Protein AF-A0A9Y3RZ95-F1 (afdb_monomer_lite)

pLDDT: mean 74.32, std 10.87, range [38.59, 90.19]

Structure (mmCIF, N/CA/C/O backbone):
data_AF-A0A9Y3RZ95-F1
#
_entry.id   AF-A0A9Y3RZ95-F1
#
loop_
_atom_site.group_PDB
_atom_site.id
_atom_site.type_symbol
_atom_site.label_atom_id
_atom_site.label_alt_id
_atom_site.label_comp_id
_atom_site.label_asym_id
_atom_site.label_entity_id
_atom_site.label_seq_id
_atom_site.pdbx_PDB_ins_code
_atom_site.Cartn_x
_atom_site.Cartn_y
_atom_site.Cartn_z
_atom_site.occupancy
_atom_site.B_iso_or_equiv
_atom_site.auth_seq_id
_atom_site.auth_comp_id
_atom_site.auth_asym_id
_atom_site.auth_atom_id
_atom_site.pdbx_PDB_model_num
ATOM 1 N N . MET A 1 1 ? 12.963 11.898 -18.006 1.00 41.53 1 MET A N 1
ATOM 2 C CA . MET A 1 1 ? 12.225 11.773 -16.726 1.00 41.53 1 MET A CA 1
ATOM 3 C C . MET A 1 1 ? 13.074 11.232 -15.578 1.00 41.53 1 MET A C 1
ATOM 5 O O . MET A 1 1 ? 13.019 11.839 -14.521 1.00 41.53 1 MET A O 1
ATOM 9 N N . LYS A 1 2 ? 13.908 10.191 -15.772 1.00 38.59 2 LYS A N 1
ATOM 10 C CA . LYS A 1 2 ? 14.854 9.690 -14.742 1.00 38.59 2 LYS A CA 1
ATOM 11 C C . LYS A 1 2 ? 15.694 10.799 -14.087 1.00 38.59 2 LYS A C 1
ATOM 13 O O . LYS A 1 2 ? 15.711 10.916 -12.871 1.00 38.59 2 LYS A O 1
ATOM 18 N N . GLN A 1 3 ? 16.241 11.695 -14.906 1.00 42.88 3 GLN A N 1
ATOM 19 C CA . GLN A 1 3 ? 17.096 12.787 -14.441 1.00 42.88 3 GLN A CA 1
ATOM 20 C C . GLN A 1 3 ? 16.371 13.830 -13.573 1.00 42.88 3 GLN A C 1
ATOM 22 O O . GLN A 1 3 ? 16.958 14.357 -12.642 1.00 42.88 3 GLN A O 1
ATOM 27 N N . ALA A 1 4 ? 15.075 14.073 -13.809 1.00 50.22 4 ALA A N 1
ATOM 28 C CA . ALA A 1 4 ? 14.291 15.022 -13.011 1.00 50.22 4 ALA A CA 1
ATOM 29 C C . ALA A 1 4 ? 13.934 14.464 -11.619 1.00 50.22 4 ALA A C 1
ATOM 31 O O . ALA A 1 4 ? 13.826 15.217 -10.653 1.00 50.22 4 ALA A O 1
ATOM 32 N N . MET A 1 5 ? 13.763 13.141 -11.510 1.00 47.34 5 MET A N 1
ATOM 33 C CA . MET A 1 5 ? 13.470 12.469 -10.241 1.00 47.34 5 MET A CA 1
ATOM 34 C C . MET A 1 5 ? 14.739 12.280 -9.396 1.00 47.34 5 MET A C 1
ATOM 36 O O . MET A 1 5 ? 14.702 12.487 -8.184 1.00 47.34 5 MET A O 1
ATOM 40 N N . GLU A 1 6 ? 15.869 11.955 -10.033 1.00 56.44 6 GLU A N 1
ATOM 41 C CA . GLU A 1 6 ? 17.191 11.916 -9.389 1.00 56.44 6 GLU A CA 1
ATOM 42 C C . GLU A 1 6 ? 17.618 13.306 -8.887 1.00 56.44 6 GLU A C 1
ATOM 44 O O . GLU A 1 6 ? 18.104 13.424 -7.758 1.00 56.44 6 GLU A O 1
ATOM 49 N N . ASP A 1 7 ? 17.338 14.364 -9.658 1.00 63.78 7 ASP A N 1
ATOM 50 C CA . ASP A 1 7 ? 17.554 15.754 -9.235 1.00 63.78 7 ASP A CA 1
ATOM 51 C C . ASP A 1 7 ? 16.715 16.114 -8.001 1.00 63.78 7 ASP A C 1
ATOM 53 O O . ASP A 1 7 ? 17.229 16.720 -7.061 1.00 63.78 7 ASP A O 1
ATOM 57 N N . GLY A 1 8 ? 15.448 15.691 -7.946 1.00 71.81 8 GLY A N 1
ATOM 58 C CA . GLY A 1 8 ? 14.577 15.945 -6.794 1.00 71.81 8 GLY A CA 1
ATOM 59 C C . GLY A 1 8 ? 15.111 15.335 -5.493 1.00 71.81 8 GLY A C 1
ATOM 60 O O . GLY A 1 8 ? 15.152 16.002 -4.458 1.00 71.81 8 GLY A O 1
ATOM 61 N N . VAL A 1 9 ? 15.585 14.086 -5.545 1.00 70.50 9 VAL A N 1
ATOM 62 C CA . VAL A 1 9 ? 16.168 13.405 -4.375 1.00 70.50 9 VAL A CA 1
ATOM 63 C C . VAL A 1 9 ? 17.492 14.055 -3.962 1.00 70.50 9 VAL A C 1
ATOM 65 O O . VAL A 1 9 ? 17.716 14.298 -2.775 1.00 70.50 9 VAL A O 1
ATOM 68 N N . SER A 1 10 ? 18.345 14.392 -4.931 1.00 72.94 10 SER A N 1
ATOM 69 C CA . SER A 1 10 ? 19.622 15.075 -4.696 1.00 72.94 10 SER A CA 1
ATOM 70 C C . SER A 1 10 ? 19.441 16.433 -4.002 1.00 72.94 10 SER A C 1
ATOM 72 O O . SER A 1 10 ? 20.167 16.761 -3.056 1.00 72.94 10 SER A O 1
ATOM 74 N N . VAL A 1 11 ? 18.422 17.199 -4.403 1.00 80.19 11 VAL A N 1
ATOM 75 C CA . VAL A 1 11 ? 18.081 18.494 -3.794 1.00 80.19 11 VAL A CA 1
ATOM 76 C C . VAL A 1 11 ? 17.625 18.331 -2.343 1.00 80.19 11 VAL A C 1
ATOM 78 O O . VAL A 1 11 ? 18.101 19.062 -1.471 1.00 80.19 11 VAL A O 1
ATOM 81 N N . VAL A 1 12 ? 16.757 17.356 -2.055 1.00 77.25 12 VAL A N 1
ATOM 82 C CA . VAL A 1 12 ? 16.279 17.099 -0.685 1.00 77.25 12 VAL A CA 1
ATOM 83 C C . VAL A 1 12 ? 17.430 16.669 0.223 1.00 77.25 12 VAL A C 1
ATOM 85 O O . VAL A 1 12 ? 17.582 17.216 1.315 1.00 77.25 12 VAL A O 1
ATOM 88 N N . LEU A 1 13 ? 18.287 15.754 -0.239 1.00 76.31 13 LEU A N 1
ATOM 89 C CA . LEU A 1 13 ? 19.462 15.319 0.522 1.00 76.31 13 LEU A CA 1
ATOM 90 C C . LEU A 1 13 ? 20.439 16.476 0.769 1.00 76.31 13 LEU A C 1
ATOM 92 O O . LEU A 1 13 ? 20.951 16.625 1.877 1.00 76.31 13 LEU A O 1
ATOM 96 N N . SER A 1 14 ? 20.645 17.341 -0.224 1.00 81.19 14 SER A N 1
ATOM 97 C CA . SER A 1 14 ? 21.500 18.525 -0.086 1.00 81.19 14 SER A CA 1
ATOM 98 C C . SER A 1 14 ? 20.945 19.541 0.916 1.00 81.19 14 SER A C 1
ATOM 100 O O . SER A 1 14 ? 21.718 20.181 1.628 1.00 81.19 14 SER A O 1
ATOM 102 N N . SER A 1 15 ? 19.619 19.700 0.990 1.00 80.06 15 SER A N 1
ATOM 103 C CA . SER A 1 15 ? 18.970 20.547 2.000 1.00 80.06 15 SER A CA 1
ATOM 104 C C . SER A 1 15 ? 19.158 19.971 3.400 1.00 80.06 15 SER A C 1
ATOM 106 O O . SER A 1 15 ? 19.600 20.673 4.302 1.00 80.06 15 SER A O 1
ATOM 108 N N . VAL A 1 16 ? 18.914 18.669 3.555 1.00 79.81 16 VAL A N 1
ATOM 109 C CA . VAL A 1 16 ? 19.061 17.961 4.830 1.00 79.81 16 VAL A CA 1
ATOM 110 C C . VAL A 1 16 ? 20.490 18.063 5.374 1.00 79.81 16 VAL A C 1
ATOM 112 O O . VAL A 1 16 ? 20.683 18.333 6.556 1.00 79.81 16 VAL A O 1
ATOM 115 N N . VAL A 1 17 ? 21.504 17.904 4.520 1.00 81.62 17 VAL A N 1
ATOM 116 C CA . VAL A 1 17 ? 22.914 18.035 4.928 1.00 81.62 17 VAL A CA 1
ATOM 117 C C . VAL A 1 17 ? 23.230 19.447 5.436 1.00 81.62 17 VAL A C 1
ATOM 119 O O . VAL A 1 17 ? 23.952 19.590 6.422 1.00 81.62 17 VAL A O 1
ATOM 122 N N . LYS A 1 18 ? 22.667 20.490 4.815 1.00 82.88 18 LYS A N 1
ATOM 123 C CA . LYS A 1 18 ? 22.837 21.878 5.277 1.00 82.88 18 LYS A CA 1
ATOM 124 C C . LYS A 1 18 ? 22.170 22.120 6.630 1.00 82.88 18 LYS A C 1
ATOM 126 O O . LYS A 1 18 ? 22.748 22.801 7.474 1.00 82.88 18 LYS A O 1
ATOM 131 N N . ASP A 1 19 ? 20.994 21.539 6.852 1.00 76.38 19 ASP A N 1
ATOM 132 C CA . ASP A 1 19 ? 20.269 21.659 8.121 1.00 76.38 19 ASP A CA 1
ATOM 133 C C . ASP A 1 19 ? 21.019 20.958 9.267 1.00 76.38 19 ASP A C 1
ATOM 135 O O . ASP A 1 19 ? 21.073 21.475 10.385 1.00 76.38 19 ASP A O 1
ATOM 139 N N . VAL A 1 20 ? 21.668 19.822 8.981 1.00 75.25 20 VAL A N 1
ATOM 140 C CA . VAL A 1 20 ? 22.576 19.143 9.922 1.00 75.25 20 VAL A CA 1
ATOM 141 C C . VAL A 1 20 ? 23.763 20.027 10.274 1.00 75.25 20 VAL A C 1
ATOM 143 O O . VAL A 1 20 ? 24.043 20.225 11.454 1.00 75.25 20 VAL A O 1
ATOM 146 N N . ASP A 1 21 ? 24.451 20.575 9.275 1.00 78.56 21 ASP A N 1
ATOM 147 C CA . ASP A 1 21 ? 25.636 21.413 9.483 1.00 78.56 21 ASP A CA 1
ATOM 148 C C . ASP A 1 21 ? 25.307 22.678 10.302 1.00 78.56 21 ASP A C 1
ATOM 150 O O . ASP A 1 21 ? 26.028 23.066 11.230 1.00 78.56 21 ASP A O 1
ATOM 154 N N . GLN A 1 22 ? 24.137 23.275 10.053 1.00 78.12 22 GLN A N 1
ATOM 155 C CA . GLN A 1 22 ? 23.638 24.404 10.834 1.00 78.12 22 GLN A CA 1
ATOM 156 C C . GLN A 1 22 ? 23.289 24.023 12.284 1.00 78.12 22 GLN A C 1
ATOM 158 O O . GLN A 1 22 ? 23.544 24.807 13.200 1.00 78.12 22 GLN A O 1
ATOM 163 N N . ALA A 1 23 ? 22.714 22.841 12.517 1.00 70.75 23 ALA A N 1
ATOM 164 C CA . ALA A 1 23 ? 22.403 22.364 13.866 1.00 70.75 23 ALA A CA 1
ATOM 165 C C . ALA A 1 23 ? 23.676 22.036 14.667 1.00 70.75 23 ALA A C 1
ATOM 167 O O . ALA A 1 23 ? 23.774 22.374 15.848 1.00 70.75 23 ALA A O 1
ATOM 168 N N . VAL A 1 24 ? 24.676 21.440 14.010 1.00 73.44 24 VAL A N 1
ATOM 169 C CA . VAL A 1 24 ? 25.975 21.086 14.605 1.00 73.44 24 VAL A CA 1
ATOM 170 C C . VAL A 1 24 ? 26.783 22.333 14.960 1.00 73.44 24 VAL A C 1
ATOM 172 O O . VAL A 1 24 ? 27.316 22.424 16.063 1.00 73.44 24 VAL A O 1
ATOM 175 N N . SER A 1 25 ? 26.834 23.326 14.072 1.00 73.38 25 SER A N 1
ATOM 176 C CA . SER A 1 25 ? 27.595 24.564 14.304 1.00 73.38 25 SER A CA 1
ATOM 177 C C . SER A 1 25 ? 27.029 25.451 15.420 1.00 73.38 25 SER A C 1
ATOM 179 O O . SER A 1 25 ? 27.766 26.255 15.992 1.00 73.38 25 SER A O 1
ATOM 181 N N . ARG A 1 26 ? 25.740 25.314 15.760 1.00 71.06 26 ARG A N 1
ATOM 182 C CA . ARG A 1 26 ? 25.071 26.127 16.790 1.00 71.06 26 ARG A CA 1
ATOM 183 C C . ARG A 1 26 ? 25.212 25.593 18.218 1.00 71.06 26 ARG A C 1
ATOM 185 O O . ARG A 1 26 ? 25.000 26.369 19.148 1.00 71.06 26 ARG A O 1
ATOM 192 N N . ASN A 1 27 ? 25.575 24.323 18.420 1.00 67.19 27 ASN A N 1
ATOM 193 C CA . ASN A 1 27 ? 25.543 23.691 19.743 1.00 67.19 27 ASN A CA 1
ATOM 194 C C . ASN A 1 27 ? 26.924 23.280 20.263 1.00 67.19 27 ASN A C 1
ATOM 196 O O . ASN A 1 27 ? 27.594 22.412 19.716 1.00 67.19 27 ASN A O 1
ATOM 200 N N . ILE A 1 28 ? 27.303 23.855 21.407 1.00 66.75 28 ILE A N 1
ATOM 201 C CA . ILE A 1 28 ? 28.573 23.595 22.109 1.00 66.75 28 ILE A CA 1
ATOM 202 C C . ILE A 1 28 ? 28.447 22.385 23.061 1.00 66.75 28 ILE A C 1
ATOM 204 O O . ILE A 1 28 ? 29.444 21.845 23.535 1.00 66.75 28 ILE A O 1
ATOM 208 N N . ASN A 1 29 ? 27.216 21.941 23.350 1.00 73.44 29 ASN A N 1
ATOM 209 C CA . ASN A 1 29 ? 26.926 20.868 24.298 1.00 73.44 29 ASN A CA 1
ATOM 210 C C . ASN A 1 29 ? 26.418 19.615 23.559 1.00 73.44 29 ASN A C 1
ATOM 212 O O . ASN A 1 29 ? 25.302 19.595 23.037 1.00 73.44 29 ASN A O 1
ATOM 216 N N . GLY A 1 30 ? 27.240 18.561 23.499 1.00 71.44 30 GLY A N 1
ATOM 217 C CA . GLY A 1 30 ? 26.998 17.392 22.638 1.00 71.44 30 GLY A CA 1
ATOM 218 C C . GLY A 1 30 ? 25.701 16.622 22.932 1.00 71.44 30 GLY A C 1
ATOM 219 O O . GLY A 1 30 ? 25.086 16.085 22.014 1.00 71.44 30 GLY A O 1
ATOM 220 N N . ALA A 1 31 ? 25.236 16.609 24.185 1.00 73.56 31 ALA A N 1
ATOM 221 C CA . ALA A 1 31 ? 23.975 15.955 24.551 1.00 73.56 31 ALA A CA 1
ATOM 222 C C . ALA A 1 31 ? 22.744 16.704 24.010 1.00 73.56 31 ALA A C 1
ATOM 224 O O . ALA A 1 31 ? 21.773 16.082 23.580 1.00 73.56 31 ALA A O 1
ATOM 225 N N . GLN A 1 32 ? 22.804 18.036 23.987 1.00 73.88 32 GLN A N 1
ATOM 226 C CA . GLN A 1 32 ? 21.728 18.872 23.463 1.00 73.88 32 GLN A CA 1
ATOM 227 C C . GLN A 1 32 ? 21.649 18.783 21.938 1.00 73.88 32 GLN A C 1
ATOM 229 O O . GLN A 1 32 ? 20.561 18.640 21.388 1.00 73.88 32 GLN A O 1
ATOM 234 N N . LEU A 1 33 ? 22.807 18.7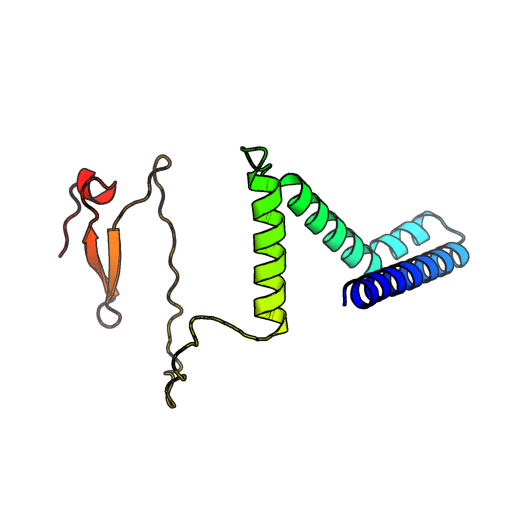31 21.272 1.00 79.19 33 LEU A N 1
ATOM 235 C CA . LEU A 1 33 ? 22.894 18.475 19.837 1.00 79.19 33 LEU A CA 1
ATOM 236 C C . LEU A 1 33 ? 22.243 17.138 19.446 1.00 79.19 33 LEU A C 1
ATOM 238 O O . LEU A 1 33 ? 21.468 17.084 18.495 1.00 79.19 33 LEU A O 1
ATOM 242 N N . LEU A 1 34 ? 22.526 16.062 20.189 1.00 76.94 34 LEU A N 1
ATOM 243 C CA . LEU A 1 34 ? 21.918 14.751 19.937 1.00 76.94 34 LEU A CA 1
ATOM 244 C C . LEU A 1 34 ? 20.401 14.778 20.127 1.00 76.94 34 LEU A C 1
ATOM 246 O O . LEU A 1 34 ? 19.674 14.237 19.297 1.00 76.94 34 LEU A O 1
ATOM 250 N N . HIS A 1 35 ? 19.923 15.418 21.194 1.00 80.19 35 HIS A N 1
ATOM 251 C CA . HIS A 1 35 ? 18.492 15.547 21.448 1.00 80.19 35 HIS A CA 1
ATOM 252 C C . HIS A 1 35 ? 17.786 16.339 20.338 1.00 80.19 35 HIS A C 1
ATOM 254 O O . HIS A 1 35 ? 16.735 15.916 19.857 1.00 80.19 35 HIS A O 1
ATOM 260 N N . GLU A 1 36 ? 18.364 17.456 19.897 1.00 80.50 36 GLU A N 1
ATOM 261 C CA . GLU A 1 36 ? 17.810 18.279 18.818 1.00 80.50 36 GLU A CA 1
ATOM 262 C C . GLU A 1 36 ? 17.811 17.550 17.471 1.00 80.50 36 GLU A C 1
ATOM 264 O O . GLU A 1 36 ? 16.801 17.575 16.771 1.00 80.50 36 GLU A O 1
ATOM 269 N N . LEU A 1 37 ? 18.889 16.834 17.134 1.00 80.44 37 LEU A N 1
ATOM 270 C CA . LEU A 1 37 ? 18.965 16.037 15.906 1.00 80.44 37 LEU A CA 1
ATOM 271 C C . LEU A 1 37 ? 17.953 14.890 15.904 1.00 80.44 37 LEU A C 1
ATOM 273 O O . LEU A 1 37 ? 17.216 14.731 14.935 1.00 80.44 37 LEU A O 1
ATOM 277 N N . LEU A 1 38 ? 17.879 14.110 16.987 1.00 80.62 38 LEU A N 1
ATOM 278 C CA . LEU A 1 38 ? 16.944 12.984 17.092 1.00 80.62 38 LEU A CA 1
ATOM 279 C C . LEU A 1 38 ? 15.479 13.437 17.148 1.00 80.62 38 LEU A C 1
ATOM 281 O O . LEU A 1 38 ? 14.598 12.691 16.728 1.00 80.62 38 LEU A O 1
ATOM 285 N N . SER A 1 39 ? 15.221 14.659 17.616 1.00 82.56 39 SER A N 1
ATOM 286 C CA . SER A 1 39 ? 13.883 15.264 17.613 1.00 82.56 39 SER A CA 1
ATOM 287 C C . SER A 1 39 ? 13.540 15.959 16.292 1.00 82.56 39 SER A C 1
ATOM 289 O O . SER A 1 39 ? 12.388 16.346 16.086 1.00 82.56 39 SER A O 1
ATOM 291 N N . ALA A 1 40 ? 14.508 16.140 15.387 1.00 84.62 40 ALA A N 1
ATOM 292 C CA . ALA A 1 40 ? 14.288 16.854 14.141 1.00 84.62 40 ALA A CA 1
ATOM 293 C C . ALA A 1 40 ? 13.356 16.055 13.203 1.00 84.62 40 ALA A C 1
ATOM 295 O O . ALA A 1 40 ? 13.652 14.900 12.865 1.00 84.62 40 ALA A O 1
ATOM 296 N N . PRO A 1 41 ? 12.254 16.657 12.708 1.00 82.12 41 PRO A N 1
ATOM 297 C CA . PRO A 1 41 ? 11.295 15.967 11.843 1.00 82.12 41 PRO A CA 1
ATOM 298 C C . PRO A 1 41 ? 11.917 15.416 10.555 1.00 82.12 41 PRO A C 1
ATOM 300 O O . PRO A 1 41 ? 11.531 14.341 10.092 1.00 82.12 41 PRO A O 1
ATOM 303 N N . TRP A 1 42 ? 12.904 16.123 9.995 1.00 81.25 42 TRP A N 1
ATOM 304 C CA . TRP A 1 42 ? 13.587 15.712 8.771 1.00 81.25 42 TRP A CA 1
ATOM 305 C C . TRP A 1 42 ? 14.420 14.435 8.979 1.00 81.25 42 TRP A C 1
ATOM 307 O O . TRP A 1 42 ? 14.406 13.562 8.112 1.00 81.25 42 TRP A O 1
ATOM 317 N N . LEU A 1 43 ? 15.089 14.271 10.132 1.00 81.56 43 LEU A N 1
ATOM 318 C CA . LEU A 1 43 ? 15.926 13.095 10.405 1.00 81.56 43 LEU A CA 1
ATOM 319 C C . LEU A 1 43 ? 15.048 11.871 10.629 1.00 81.56 43 LEU A C 1
ATOM 321 O O . LEU A 1 43 ? 15.308 10.804 10.079 1.00 81.56 43 LEU A O 1
ATOM 325 N N . CYS A 1 44 ? 13.958 12.048 11.376 1.00 80.88 44 CYS A N 1
ATOM 326 C CA . CYS A 1 44 ? 12.940 11.019 11.545 1.00 80.88 44 CYS A CA 1
ATOM 327 C C . CYS A 1 44 ? 12.357 10.567 10.196 1.00 80.88 44 CYS A C 1
ATOM 329 O O . CYS A 1 44 ? 12.187 9.370 9.967 1.00 80.88 44 CYS A O 1
ATOM 331 N N . ALA A 1 45 ? 12.049 11.505 9.295 1.00 80.38 45 ALA A N 1
ATOM 332 C CA . ALA A 1 45 ? 11.555 11.185 7.957 1.00 80.38 45 ALA A CA 1
ATOM 333 C C . ALA A 1 45 ? 12.607 10.431 7.127 1.00 80.38 45 ALA A C 1
ATOM 335 O O . ALA A 1 45 ? 12.283 9.425 6.497 1.00 80.38 45 ALA A O 1
ATOM 336 N N . LEU A 1 46 ? 13.871 10.857 7.183 1.00 81.88 46 LEU A N 1
ATOM 337 C CA . LEU A 1 46 ? 14.971 10.202 6.478 1.00 81.88 46 LEU A CA 1
ATOM 338 C C . LEU A 1 46 ? 15.210 8.772 6.981 1.00 81.88 46 LEU A C 1
ATOM 340 O O . LEU A 1 46 ? 15.351 7.857 6.173 1.00 81.88 46 LEU A O 1
ATOM 344 N N . LEU A 1 47 ? 15.196 8.559 8.299 1.00 83.56 47 LEU A N 1
ATOM 345 C CA . LEU A 1 47 ? 15.322 7.229 8.900 1.00 83.56 47 LEU A CA 1
ATOM 346 C C . LEU A 1 47 ? 14.160 6.314 8.495 1.00 83.56 47 LEU A C 1
ATOM 348 O O . LEU A 1 47 ? 14.387 5.154 8.164 1.00 83.56 47 LEU A O 1
ATOM 352 N N . LYS A 1 48 ? 12.929 6.838 8.431 1.00 82.31 48 LYS A N 1
ATOM 353 C CA . LYS A 1 48 ? 11.768 6.085 7.925 1.00 82.31 48 LYS A CA 1
ATOM 354 C C . LYS A 1 48 ? 11.934 5.690 6.458 1.00 82.31 48 LYS A C 1
ATOM 356 O O . LYS A 1 48 ? 11.655 4.547 6.106 1.00 82.31 48 LYS A O 1
ATOM 361 N N . ILE A 1 49 ? 12.407 6.604 5.608 1.00 78.50 49 ILE A N 1
ATOM 362 C CA . ILE A 1 49 ? 12.695 6.308 4.196 1.00 78.50 49 ILE A CA 1
ATOM 363 C C . ILE A 1 49 ? 13.776 5.229 4.101 1.00 78.50 49 ILE A C 1
ATOM 365 O O . ILE A 1 49 ? 13.591 4.245 3.389 1.00 78.50 49 ILE A O 1
ATOM 369 N N . TYR A 1 50 ? 14.864 5.369 4.860 1.00 79.56 50 TYR A N 1
ATOM 370 C CA . TYR A 1 50 ? 15.941 4.384 4.913 1.00 79.56 50 TYR A CA 1
ATOM 371 C C . TYR A 1 50 ? 15.435 2.998 5.333 1.00 79.56 50 TYR A C 1
ATOM 373 O O . TYR A 1 50 ? 15.728 2.012 4.661 1.00 79.56 50 TYR A O 1
ATOM 381 N N . GLU A 1 51 ? 14.622 2.903 6.388 1.00 82.69 51 GLU A N 1
ATOM 382 C CA . GLU A 1 51 ? 14.026 1.632 6.812 1.00 82.69 51 GLU A CA 1
ATOM 383 C C . GLU A 1 51 ? 13.112 1.021 5.747 1.00 82.69 51 GLU A C 1
ATOM 385 O O . GLU A 1 51 ? 13.140 -0.194 5.539 1.00 82.69 51 GLU A O 1
ATOM 390 N N . CYS A 1 52 ? 12.302 1.835 5.067 1.00 71.44 52 CYS A N 1
ATOM 391 C CA . CYS A 1 52 ? 11.452 1.377 3.969 1.00 71.44 52 CYS A CA 1
ATOM 392 C C . CYS A 1 52 ? 12.286 0.827 2.805 1.00 71.44 52 CYS A C 1
ATOM 394 O O . CYS A 1 52 ? 11.988 -0.257 2.302 1.00 71.44 52 CYS A O 1
ATOM 396 N N . LEU A 1 53 ? 13.363 1.520 2.425 1.00 77.25 53 LEU A N 1
ATOM 397 C CA . LEU A 1 53 ? 14.293 1.064 1.389 1.00 77.25 53 LEU A CA 1
ATOM 398 C C . LEU A 1 53 ? 15.012 -0.226 1.803 1.00 77.25 53 LEU A C 1
ATOM 400 O O . LEU A 1 53 ? 15.144 -1.145 0.997 1.00 77.25 53 LEU A O 1
ATOM 404 N N . LEU A 1 54 ? 15.412 -0.340 3.070 1.00 77.88 54 LEU A N 1
ATOM 405 C CA . LEU A 1 54 ? 16.062 -1.535 3.603 1.00 77.88 54 LEU A CA 1
ATOM 406 C C . LEU A 1 54 ? 15.111 -2.741 3.623 1.00 77.88 54 LEU A C 1
ATOM 408 O O . LEU A 1 54 ? 15.512 -3.857 3.295 1.00 77.88 54 LEU A O 1
ATOM 412 N N . LYS A 1 55 ? 13.839 -2.529 3.986 1.00 75.50 55 LYS A N 1
ATOM 413 C CA . LYS A 1 55 ? 12.790 -3.559 3.903 1.00 75.50 55 LYS A CA 1
ATOM 414 C C . LYS A 1 55 ? 12.575 -3.991 2.460 1.00 75.50 55 LYS A C 1
ATOM 416 O O . LYS A 1 55 ? 12.550 -5.188 2.204 1.00 75.50 55 LYS A O 1
ATOM 421 N N . PHE A 1 56 ? 12.484 -3.041 1.531 1.00 69.38 56 PHE A N 1
ATOM 422 C CA . PHE A 1 56 ? 12.347 -3.338 0.108 1.00 69.38 56 PHE A CA 1
ATOM 423 C C . PHE A 1 56 ? 13.528 -4.167 -0.409 1.00 69.38 56 PHE A C 1
ATOM 425 O O . PHE A 1 56 ? 13.310 -5.229 -0.978 1.00 69.38 56 PHE A O 1
ATOM 432 N N . GLN A 1 57 ? 14.767 -3.768 -0.107 1.00 72.62 57 GLN A N 1
ATOM 433 C CA . GLN A 1 57 ? 15.976 -4.505 -0.493 1.00 72.62 57 GLN A CA 1
ATOM 434 C C . GLN A 1 57 ? 16.020 -5.932 0.080 1.00 72.62 57 GLN A C 1
ATOM 436 O O . GLN A 1 57 ? 16.516 -6.854 -0.565 1.00 72.62 57 GLN A O 1
ATOM 441 N N . ARG A 1 58 ? 15.515 -6.131 1.303 1.00 73.81 58 ARG A N 1
ATOM 442 C CA . ARG A 1 58 ? 15.452 -7.455 1.944 1.00 73.81 58 ARG A CA 1
ATOM 443 C C . ARG A 1 58 ? 14.319 -8.330 1.411 1.00 73.81 58 ARG A C 1
ATOM 445 O O . ARG A 1 58 ? 14.411 -9.548 1.518 1.00 73.81 58 ARG A O 1
ATOM 452 N N . LEU A 1 59 ? 13.255 -7.718 0.897 1.00 63.12 59 LEU A N 1
ATOM 453 C CA . LEU A 1 59 ? 12.046 -8.399 0.436 1.00 63.12 59 LEU A CA 1
ATOM 454 C C . LEU A 1 59 ? 11.987 -8.567 -1.079 1.00 63.12 59 LEU A C 1
ATOM 456 O O . LEU A 1 59 ? 11.135 -9.319 -1.540 1.00 63.12 59 LEU A O 1
ATOM 460 N N . THR A 1 60 ? 12.855 -7.907 -1.851 1.00 54.00 60 THR A N 1
ATOM 461 C CA . THR A 1 60 ? 12.951 -8.118 -3.297 1.00 54.00 60 THR A CA 1
ATOM 462 C C . THR A 1 60 ? 13.303 -9.579 -3.570 1.00 54.00 60 THR A C 1
ATOM 464 O O . THR A 1 60 ? 14.430 -9.991 -3.277 1.00 54.00 60 THR A O 1
ATOM 467 N N . PRO A 1 61 ? 12.365 -10.385 -4.104 1.00 57.66 61 PRO A N 1
ATOM 468 C CA . PRO A 1 61 ? 12.655 -11.770 -4.420 1.00 57.66 61 PRO A CA 1
ATOM 469 C C . PRO A 1 61 ? 13.687 -11.788 -5.544 1.00 57.66 61 PRO A C 1
ATOM 471 O O . PRO A 1 61 ? 13.520 -11.111 -6.562 1.00 57.66 61 PRO A O 1
ATOM 474 N N . SER A 1 62 ? 14.766 -12.550 -5.371 1.00 57.62 62 SER A N 1
ATOM 475 C CA . SER A 1 62 ? 15.675 -12.785 -6.483 1.00 57.62 62 SER A CA 1
ATOM 476 C C . SER A 1 62 ? 14.940 -13.633 -7.527 1.00 57.62 62 SER A C 1
ATOM 478 O O . SER A 1 62 ? 14.369 -14.675 -7.186 1.00 57.62 62 SER A O 1
ATOM 480 N N . PRO A 1 63 ? 14.898 -13.202 -8.798 1.00 56.84 63 PRO A N 1
ATOM 481 C CA . PRO A 1 63 ? 14.310 -14.011 -9.851 1.00 56.84 63 PRO A CA 1
ATOM 482 C C . PRO A 1 63 ? 15.043 -15.356 -9.907 1.00 56.84 63 PRO A C 1
ATOM 484 O O . PRO A 1 63 ? 16.250 -15.416 -10.124 1.00 56.84 63 PRO A O 1
ATOM 487 N N . VAL A 1 64 ? 14.294 -16.441 -9.689 1.00 58.41 64 VAL A N 1
ATOM 488 C CA . VAL A 1 64 ? 14.811 -17.820 -9.575 1.00 58.41 64 VAL A CA 1
ATOM 489 C C . VAL A 1 64 ? 15.468 -18.298 -10.880 1.00 58.41 64 VAL A C 1
ATOM 491 O O . VAL A 1 64 ? 16.252 -19.243 -10.883 1.00 58.41 64 VAL A O 1
ATOM 494 N N . LEU A 1 65 ? 15.177 -17.623 -11.997 1.00 58.50 65 LEU A N 1
ATOM 495 C CA . LEU A 1 65 ? 15.703 -17.924 -13.322 1.00 58.50 65 LEU A CA 1
ATOM 496 C C . LEU A 1 65 ? 16.523 -16.736 -13.861 1.00 58.50 65 LEU A C 1
ATOM 498 O O . LEU A 1 65 ? 16.050 -15.600 -13.795 1.00 58.50 65 LEU A O 1
ATOM 502 N N . PRO A 1 66 ? 17.696 -16.969 -14.479 1.00 58.19 66 PRO A N 1
ATOM 503 C CA . PRO A 1 66 ? 18.571 -15.901 -14.977 1.00 58.19 66 PRO A CA 1
ATOM 504 C C . PRO A 1 66 ? 17.924 -15.004 -16.050 1.00 58.19 66 PRO A C 1
ATOM 506 O O . PRO A 1 66 ? 18.297 -13.843 -16.177 1.00 58.19 66 PRO A O 1
ATOM 509 N N . TYR A 1 67 ? 16.913 -15.494 -16.777 1.00 58.31 67 TYR A N 1
ATOM 510 C CA . TYR A 1 67 ? 16.158 -14.698 -17.756 1.00 58.31 67 TYR A CA 1
ATOM 511 C C . TYR A 1 67 ? 14.994 -13.900 -17.132 1.00 58.31 67 TYR A C 1
ATOM 513 O O . TYR A 1 67 ? 14.523 -12.921 -17.705 1.00 58.31 67 TYR A O 1
ATOM 521 N N . ALA A 1 68 ? 14.549 -14.270 -15.925 1.00 55.06 68 ALA A N 1
ATOM 522 C CA . ALA A 1 68 ? 13.451 -13.591 -15.237 1.00 55.06 68 ALA A CA 1
ATOM 523 C C . ALA A 1 68 ? 13.862 -12.223 -14.660 1.00 55.06 68 ALA A C 1
ATOM 525 O O . ALA A 1 68 ? 13.009 -11.359 -14.477 1.00 55.06 68 ALA A O 1
ATOM 526 N N . ALA A 1 69 ? 15.163 -11.979 -14.453 1.00 57.91 69 ALA A N 1
ATOM 527 C CA . ALA A 1 69 ? 15.674 -10.646 -14.128 1.00 57.91 69 ALA A CA 1
ATOM 528 C C . ALA A 1 69 ? 15.422 -9.642 -15.266 1.00 57.91 69 ALA A C 1
ATOM 530 O O . ALA A 1 69 ? 14.977 -8.524 -15.005 1.00 57.91 69 ALA A O 1
ATOM 531 N N . GLY A 1 70 ? 15.624 -10.060 -16.523 1.00 60.78 70 GLY A N 1
ATOM 532 C CA . GLY A 1 70 ? 15.318 -9.242 -17.702 1.00 60.78 70 GLY A CA 1
ATOM 533 C C . GLY A 1 70 ? 13.827 -8.919 -17.808 1.00 60.78 70 GLY A C 1
ATOM 534 O O . GLY A 1 70 ? 13.462 -7.755 -17.955 1.00 60.78 70 GLY A O 1
ATOM 535 N N . LEU A 1 71 ? 12.977 -9.931 -17.602 1.00 60.62 71 LEU A N 1
ATOM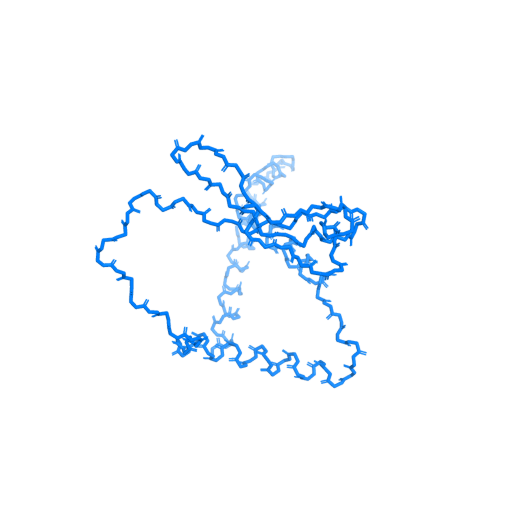 536 C CA . LEU A 1 71 ? 11.517 -9.782 -17.606 1.00 60.62 71 LEU A CA 1
ATOM 537 C C . LEU A 1 71 ? 11.009 -8.872 -16.475 1.00 60.62 71 LEU A C 1
ATOM 539 O O . LEU A 1 71 ? 10.051 -8.135 -16.672 1.00 60.62 71 LEU A O 1
ATOM 543 N N . SER A 1 72 ? 11.651 -8.876 -15.300 1.00 65.31 72 SER A N 1
ATOM 544 C CA . SER A 1 72 ? 11.265 -7.990 -14.188 1.00 65.31 72 SER A CA 1
ATOM 545 C C . SER A 1 72 ? 11.532 -6.511 -14.482 1.00 65.31 72 SER A C 1
ATOM 547 O O . SER A 1 72 ? 10.743 -5.651 -14.099 1.00 65.31 72 SER A O 1
ATOM 549 N N . HIS A 1 73 ? 12.617 -6.215 -15.202 1.00 66.75 73 HIS A N 1
ATOM 550 C CA . HIS A 1 73 ? 12.945 -4.858 -15.625 1.00 66.75 73 HIS A CA 1
ATOM 551 C C . HIS A 1 73 ? 12.004 -4.381 -16.737 1.00 66.75 73 HIS A C 1
ATOM 553 O O . HIS A 1 73 ? 11.534 -3.249 -16.701 1.00 66.75 73 HIS A O 1
ATOM 559 N N . GLU A 1 74 ? 11.677 -5.257 -17.686 1.00 70.44 74 GLU A N 1
ATOM 560 C CA . GLU A 1 74 ? 10.699 -4.976 -18.740 1.00 70.44 74 GLU A CA 1
ATOM 561 C C . GLU A 1 74 ? 9.290 -4.758 -18.174 1.00 70.44 74 GLU A C 1
ATOM 563 O O . GLU A 1 74 ? 8.648 -3.765 -18.505 1.00 70.44 74 GLU A O 1
ATOM 568 N N . ALA A 1 75 ? 8.842 -5.606 -17.244 1.00 73.31 75 ALA A N 1
ATOM 569 C CA . ALA A 1 75 ? 7.554 -5.446 -16.571 1.00 73.31 75 ALA A CA 1
ATOM 570 C C . ALA A 1 75 ? 7.482 -4.147 -15.752 1.00 73.31 75 ALA A C 1
ATOM 572 O O . ALA A 1 75 ? 6.450 -3.475 -15.747 1.00 73.31 75 ALA A O 1
ATOM 573 N N . LEU A 1 76 ? 8.579 -3.762 -15.088 1.00 76.44 76 LEU A N 1
ATOM 574 C CA . LEU A 1 76 ? 8.670 -2.496 -14.360 1.00 76.44 76 LEU A CA 1
ATOM 575 C C . LEU A 1 76 ? 8.576 -1.291 -15.304 1.00 76.44 76 LEU A C 1
ATOM 577 O O . LEU A 1 76 ? 7.843 -0.351 -15.007 1.00 76.44 76 LEU A O 1
ATOM 581 N N . LEU A 1 77 ? 9.302 -1.314 -16.426 1.00 73.50 77 LEU A N 1
ATOM 582 C CA . LEU A 1 77 ? 9.257 -0.245 -17.427 1.00 73.50 77 LEU A CA 1
ATOM 583 C C . LEU A 1 77 ? 7.884 -0.162 -18.103 1.00 73.50 77 LEU A C 1
ATOM 585 O O . LEU A 1 77 ? 7.343 0.928 -18.225 1.00 73.50 77 LEU A O 1
ATOM 589 N N . SER A 1 78 ? 7.277 -1.301 -18.439 1.00 75.12 78 SER A N 1
ATOM 590 C CA . SER A 1 78 ? 5.913 -1.356 -18.972 1.00 75.12 78 SER A CA 1
ATOM 591 C C . SER A 1 78 ? 4.896 -0.784 -17.980 1.00 75.12 78 SER A C 1
ATOM 593 O O . SER A 1 78 ? 4.084 0.051 -18.361 1.00 75.12 78 SER A O 1
ATOM 595 N N . SER A 1 79 ? 4.990 -1.149 -16.696 1.00 74.44 79 SER A N 1
ATOM 596 C CA . SER A 1 79 ? 4.105 -0.608 -15.653 1.00 74.44 79 SER A CA 1
ATOM 597 C C . SER A 1 79 ? 4.314 0.898 -15.456 1.00 74.44 79 SER A C 1
ATOM 599 O O . SER A 1 79 ? 3.356 1.645 -15.276 1.00 74.44 79 SER A O 1
ATOM 601 N N . HIS A 1 80 ? 5.569 1.355 -15.497 1.00 76.50 80 HIS A N 1
ATOM 602 C CA . HIS A 1 80 ? 5.914 2.774 -15.443 1.00 76.50 80 HIS A CA 1
ATOM 603 C C . HIS A 1 80 ? 5.284 3.545 -16.609 1.00 76.50 80 HIS A C 1
ATOM 605 O O . HIS A 1 80 ? 4.706 4.610 -16.391 1.00 76.50 80 HIS A O 1
ATOM 611 N N . ASP A 1 81 ? 5.373 3.008 -17.825 1.00 75.00 81 ASP A N 1
ATOM 612 C CA . ASP A 1 81 ? 4.850 3.654 -19.025 1.00 75.00 81 ASP A CA 1
ATOM 613 C C . ASP A 1 81 ? 3.317 3.715 -19.008 1.00 75.00 81 ASP A C 1
ATOM 615 O O . ASP A 1 81 ? 2.767 4.784 -19.275 1.00 75.00 81 ASP A O 1
ATOM 619 N N . SER A 1 82 ? 2.631 2.650 -18.573 1.00 74.81 82 SER A N 1
ATOM 620 C CA . SER A 1 82 ? 1.173 2.662 -18.369 1.00 74.81 82 SER A CA 1
ATOM 621 C C . SER A 1 82 ? 0.735 3.729 -17.357 1.00 74.81 82 SER A C 1
ATOM 623 O O . SER A 1 82 ? -0.201 4.482 -17.615 1.00 74.81 82 SER A O 1
ATOM 625 N N . VAL A 1 83 ? 1.441 3.870 -16.226 1.00 76.12 83 VAL A N 1
ATOM 626 C CA . VAL A 1 83 ? 1.137 4.910 -15.222 1.00 76.12 83 VAL A CA 1
ATOM 627 C C . VAL A 1 83 ? 1.413 6.313 -15.765 1.00 76.12 83 VAL A C 1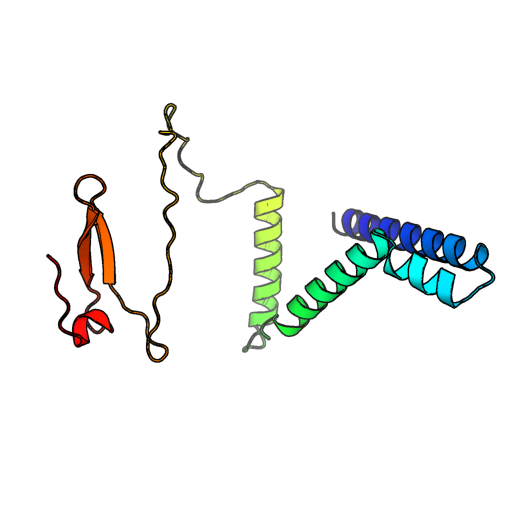
ATOM 629 O O . VAL A 1 83 ? 0.621 7.223 -15.534 1.00 76.12 83 VAL A O 1
ATOM 632 N N . ALA A 1 84 ? 2.522 6.507 -16.482 1.00 72.25 84 ALA A N 1
ATOM 633 C CA . ALA A 1 84 ? 2.901 7.806 -17.036 1.00 72.25 84 ALA A CA 1
ATOM 634 C C . ALA A 1 84 ? 1.949 8.281 -18.145 1.00 72.25 84 ALA A C 1
ATOM 636 O O . ALA A 1 84 ? 1.777 9.485 -18.333 1.00 72.25 84 ALA A O 1
ATOM 637 N N . GLN A 1 85 ? 1.344 7.342 -18.871 1.00 75.06 85 GLN A N 1
ATOM 638 C CA . GLN A 1 85 ? 0.370 7.613 -19.927 1.00 75.06 85 GLN A CA 1
ATOM 639 C C . GLN A 1 85 ? -1.073 7.660 -19.407 1.00 75.06 85 GLN A C 1
ATOM 641 O O . GLN A 1 85 ? -1.982 7.939 -20.186 1.00 75.06 85 GLN A O 1
ATOM 646 N N . SER A 1 86 ? -1.288 7.421 -18.107 1.00 74.75 86 SER A N 1
ATOM 647 C CA . SER A 1 86 ? -2.616 7.208 -17.516 1.00 74.75 86 SER A CA 1
ATOM 648 C C . SER A 1 86 ? -3.420 6.122 -18.245 1.00 74.75 86 SER A C 1
ATOM 650 O O . SER A 1 86 ? -4.650 6.172 -18.288 1.00 74.75 86 SER A O 1
ATOM 652 N N . ASP A 1 87 ? -2.717 5.148 -18.824 1.00 76.62 87 ASP A N 1
ATOM 653 C CA . ASP A 1 87 ? -3.273 4.038 -19.593 1.00 76.62 87 ASP A CA 1
ATOM 654 C C . ASP A 1 87 ? -3.622 2.890 -18.641 1.00 76.62 87 ASP A C 1
ATOM 656 O O . ASP A 1 87 ? -2.984 1.835 -18.591 1.00 76.62 87 ASP A O 1
ATOM 660 N N . TYR A 1 88 ? -4.580 3.174 -17.758 1.00 77.12 88 TYR A N 1
ATOM 661 C CA . TYR A 1 88 ? -5.042 2.235 -16.749 1.00 77.12 88 TYR A CA 1
ATOM 662 C C . TYR A 1 88 ? -6.069 1.290 -17.370 1.00 77.12 88 TYR A C 1
ATOM 664 O O . TYR A 1 88 ? -7.248 1.627 -17.489 1.00 77.12 88 TYR A O 1
ATOM 672 N N . GLU A 1 89 ? -5.629 0.087 -17.728 1.00 76.50 89 GLU A N 1
ATOM 673 C CA . GLU A 1 89 ? -6.537 -0.996 -18.091 1.00 76.50 89 GLU A CA 1
ATOM 674 C C . GLU A 1 89 ? -6.795 -1.954 -16.914 1.00 76.50 89 GLU A C 1
ATOM 676 O O . GLU A 1 89 ? -5.867 -2.304 -16.177 1.00 76.50 89 GLU A O 1
ATOM 681 N N . PRO A 1 90 ? -8.037 -2.447 -16.752 1.00 70.69 90 PRO A N 1
ATOM 682 C CA . PRO A 1 90 ? -9.251 -2.032 -17.456 1.00 70.69 90 PRO A CA 1
ATOM 683 C C . PRO A 1 90 ? -9.830 -0.728 -16.878 1.00 70.69 90 PRO A C 1
ATOM 685 O O . PRO A 1 90 ? -9.840 -0.523 -15.663 1.00 70.69 90 PRO A O 1
ATOM 688 N N . VAL A 1 91 ? -10.371 0.125 -17.754 1.00 72.25 91 VAL A N 1
ATOM 689 C CA . VAL A 1 91 ? -11.093 1.343 -17.359 1.00 72.25 91 VAL A CA 1
ATOM 690 C C . VAL A 1 91 ? -12.264 0.964 -16.451 1.00 72.25 91 VAL A C 1
ATOM 692 O O . VAL A 1 91 ? -13.124 0.164 -16.826 1.00 72.25 91 VAL A O 1
ATOM 695 N N . LEU A 1 92 ? -12.288 1.537 -15.246 1.00 66.75 92 LEU A N 1
ATOM 696 C CA . LEU A 1 92 ? -13.382 1.339 -14.299 1.00 66.75 92 LEU A CA 1
ATOM 697 C C . LEU A 1 92 ? -14.698 1.856 -14.905 1.00 66.75 92 LEU A C 1
ATOM 699 O O . LEU A 1 92 ? -14.704 2.932 -15.511 1.00 66.75 92 LEU A O 1
ATOM 703 N N . PRO A 1 93 ? -15.819 1.131 -14.739 1.00 75.75 93 PRO A N 1
ATOM 704 C CA . PRO A 1 93 ? -17.122 1.672 -15.093 1.00 75.75 93 PRO A CA 1
ATOM 705 C C . PRO A 1 93 ? -17.377 2.978 -14.316 1.00 75.75 93 PRO A C 1
ATOM 707 O O . PRO A 1 93 ? -16.893 3.120 -13.189 1.00 75.75 93 PRO A O 1
ATOM 710 N N . PRO A 1 94 ? -18.110 3.942 -14.906 1.00 74.75 94 PRO A N 1
ATOM 711 C CA . PRO A 1 94 ? -18.434 5.192 -14.231 1.00 74.75 94 PRO A CA 1
ATOM 712 C C . PRO A 1 94 ? -19.168 4.906 -12.919 1.00 74.75 94 PRO A C 1
ATOM 714 O O . PRO A 1 94 ? -20.047 4.043 -12.869 1.00 74.75 94 PRO A O 1
ATOM 717 N N . LEU A 1 95 ? -18.781 5.625 -11.863 1.00 61.19 95 LEU A N 1
ATOM 718 C CA . LEU A 1 95 ? -19.452 5.539 -10.570 1.00 61.19 95 LEU A CA 1
ATOM 719 C C . LEU A 1 95 ? -20.924 5.961 -10.735 1.00 61.19 95 LEU A C 1
ATOM 721 O O . LEU A 1 95 ? -21.181 6.959 -11.412 1.00 61.19 95 LEU A O 1
ATOM 725 N N . PRO A 1 96 ? -21.882 5.212 -10.166 1.00 77.88 96 PRO A N 1
ATOM 726 C CA . PRO A 1 96 ? -23.289 5.601 -10.183 1.00 77.88 96 PRO A CA 1
ATOM 727 C C . PRO A 1 96 ? -23.511 6.926 -9.431 1.00 77.88 96 PRO A C 1
ATOM 729 O O . PRO A 1 96 ? -22.815 7.210 -8.459 1.00 77.88 96 PRO A O 1
ATOM 732 N N . ASP A 1 97 ? -24.494 7.720 -9.875 1.00 75.81 97 ASP A N 1
ATOM 733 C CA . ASP A 1 97 ? -24.785 9.071 -9.349 1.00 75.81 97 ASP A CA 1
ATOM 734 C C . ASP A 1 97 ? -25.256 9.080 -7.878 1.00 75.81 97 ASP A C 1
ATOM 736 O O . ASP A 1 97 ? -25.141 10.094 -7.191 1.00 75.81 97 ASP A O 1
ATOM 740 N N . GLU A 1 98 ? -25.750 7.945 -7.377 1.00 70.12 98 GLU A N 1
ATOM 741 C CA . GLU A 1 98 ? -26.110 7.726 -5.976 1.00 70.12 98 GLU A CA 1
ATOM 742 C C . GLU A 1 98 ? -25.299 6.543 -5.439 1.00 70.12 98 GLU A C 1
ATOM 744 O O . GLU A 1 98 ? -25.660 5.380 -5.622 1.00 70.12 98 GLU A O 1
ATOM 749 N N . ILE A 1 99 ? -24.174 6.841 -4.789 1.00 59.84 99 ILE A N 1
ATOM 750 C CA . ILE A 1 99 ? -23.465 5.861 -3.965 1.00 59.84 99 ILE A CA 1
ATOM 751 C C . ILE A 1 99 ? -24.103 5.956 -2.574 1.00 59.84 99 ILE A C 1
ATOM 753 O O . ILE A 1 99 ? -24.028 7.028 -1.967 1.00 59.84 99 ILE A O 1
ATOM 757 N N . PRO A 1 100 ? -24.781 4.912 -2.071 1.00 66.44 100 PRO A N 1
ATOM 758 C CA . PRO A 1 100 ? -25.326 4.947 -0.720 1.00 66.44 100 PRO A CA 1
ATOM 759 C C . PRO A 1 100 ? -24.189 5.197 0.284 1.00 66.4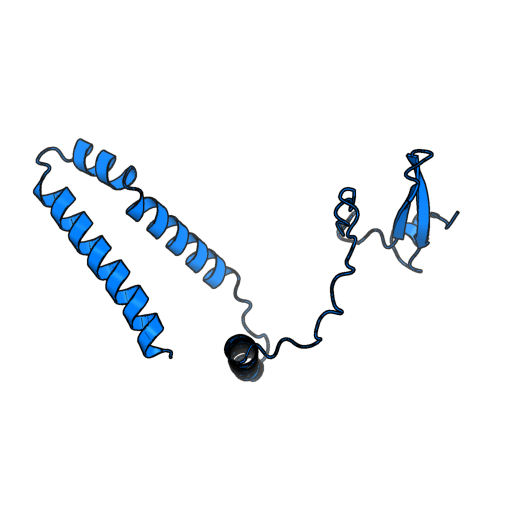4 100 PRO A C 1
ATOM 761 O O . PRO A 1 100 ? -23.162 4.527 0.230 1.00 66.44 100 PRO A O 1
ATOM 764 N N . GLU A 1 101 ? -24.363 6.149 1.211 1.00 61.34 101 GLU A N 1
ATOM 765 C CA . GLU A 1 101 ? -23.367 6.438 2.266 1.00 61.34 101 GLU A CA 1
ATOM 766 C C . GLU A 1 101 ? -23.092 5.223 3.180 1.00 61.34 101 GLU A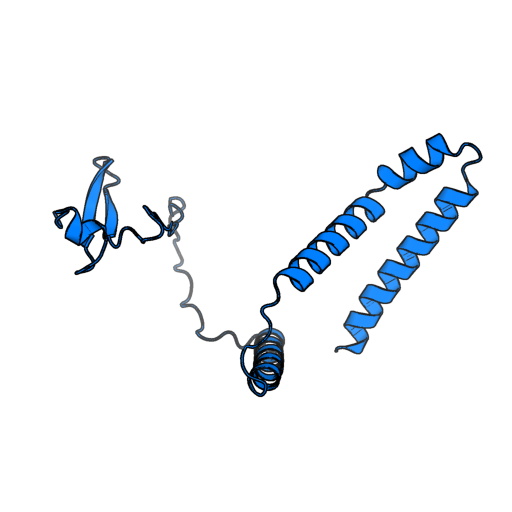 C 1
ATOM 768 O O . GLU A 1 101 ? -22.070 5.183 3.859 1.00 61.34 101 GLU A O 1
ATOM 773 N N . ASP A 1 102 ? -23.968 4.215 3.141 1.00 63.22 102 ASP A N 1
ATOM 774 C CA . ASP A 1 102 ? -23.876 2.939 3.862 1.00 63.22 102 ASP A CA 1
ATOM 775 C C . ASP A 1 102 ? -23.118 1.845 3.081 1.00 63.22 102 ASP A C 1
ATOM 777 O O . ASP A 1 102 ? -23.343 0.652 3.285 1.00 63.22 102 ASP A O 1
ATOM 781 N N . GLU A 1 103 ? -22.216 2.206 2.161 1.00 56.94 103 GLU A N 1
ATOM 782 C CA . GLU A 1 103 ? -21.359 1.225 1.486 1.00 56.94 103 GLU A CA 1
ATOM 783 C C . GLU A 1 103 ? -20.336 0.639 2.485 1.00 56.94 103 GLU A C 1
ATOM 785 O O . GLU A 1 103 ? -19.184 1.069 2.598 1.00 56.94 103 GLU A O 1
ATOM 790 N N . GLU A 1 104 ? -20.786 -0.341 3.273 1.00 60.72 104 GLU A N 1
ATOM 791 C CA . GLU A 1 104 ? -19.982 -1.119 4.208 1.00 60.72 104 GLU A CA 1
ATOM 792 C C . GLU A 1 104 ? -18.795 -1.715 3.437 1.00 60.72 104 GLU A C 1
ATOM 794 O O . GLU A 1 104 ? -18.943 -2.586 2.577 1.00 60.72 104 GLU A O 1
ATOM 799 N N . ALA A 1 105 ? -17.592 -1.209 3.716 1.00 55.91 105 ALA A N 1
ATOM 800 C CA . ALA A 1 105 ? -16.388 -1.582 2.990 1.00 55.91 105 ALA A CA 1
ATOM 801 C C . ALA A 1 105 ? -16.207 -3.111 2.963 1.00 55.91 105 ALA A C 1
ATOM 803 O O . ALA A 1 105 ? -15.837 -3.733 3.965 1.00 55.91 105 ALA A O 1
ATOM 804 N N . MET A 1 106 ? -16.405 -3.721 1.791 1.00 58.25 106 MET A N 1
ATOM 805 C CA . MET A 1 106 ? -16.180 -5.149 1.598 1.00 58.25 106 MET A CA 1
ATOM 806 C C . MET A 1 106 ? -14.685 -5.452 1.756 1.00 58.25 106 MET A C 1
ATOM 808 O O . MET A 1 106 ? -13.852 -5.054 0.942 1.00 58.25 106 MET A O 1
ATOM 812 N N . ARG A 1 107 ? -14.322 -6.185 2.814 1.00 60.00 107 ARG A N 1
ATOM 813 C CA . ARG A 1 107 ? -12.942 -6.623 3.067 1.00 60.00 107 ARG A CA 1
ATOM 814 C C . ARG A 1 107 ? -12.809 -8.121 2.845 1.00 60.00 107 ARG A C 1
ATOM 816 O O . ARG A 1 107 ? -13.440 -8.922 3.528 1.00 60.00 107 ARG A O 1
ATOM 823 N N . ILE A 1 108 ? -11.926 -8.507 1.927 1.00 67.81 108 ILE A N 1
ATOM 824 C CA . ILE A 1 108 ? -11.539 -9.907 1.745 1.00 67.81 108 ILE A CA 1
ATOM 825 C C . ILE A 1 108 ? -10.429 -10.221 2.749 1.00 67.81 108 ILE A C 1
ATOM 827 O O . ILE A 1 108 ? -9.313 -9.718 2.637 1.00 67.81 108 ILE A O 1
ATOM 831 N N . VAL A 1 109 ? -10.734 -11.060 3.737 1.00 65.44 109 VAL A N 1
ATOM 832 C CA . VAL A 1 109 ? -9.767 -11.531 4.737 1.00 65.44 109 VAL A CA 1
ATOM 833 C C . VAL A 1 109 ? -9.452 -13.009 4.515 1.00 65.44 109 VAL A C 1
ATOM 835 O O . VAL A 1 109 ? -10.344 -13.825 4.288 1.00 65.44 109 VAL A O 1
ATOM 838 N N . CYS A 1 110 ? -8.170 -13.375 4.578 1.00 72.31 110 CYS A N 1
ATOM 839 C CA . CYS A 1 110 ? -7.748 -14.768 4.458 1.00 72.31 110 CYS A CA 1
ATOM 840 C C . CYS A 1 110 ? -7.766 -15.438 5.836 1.00 72.31 110 CYS A C 1
ATOM 842 O O . CYS A 1 110 ? -6.901 -15.185 6.674 1.00 72.31 110 CYS A O 1
ATOM 844 N N . LEU A 1 111 ? -8.752 -16.303 6.071 1.00 77.44 111 LEU A N 1
ATOM 845 C CA . LEU A 1 111 ? -8.799 -17.151 7.260 1.00 77.44 111 LEU A CA 1
ATOM 846 C C . LEU A 1 111 ? -7.997 -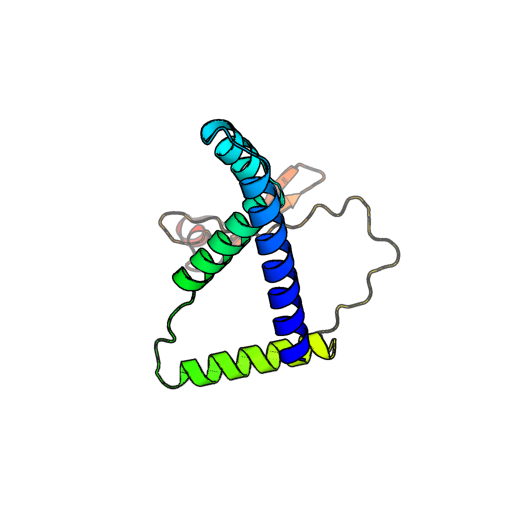18.426 6.995 1.00 77.44 111 LEU A C 1
ATOM 848 O O . LEU A 1 111 ? -8.386 -19.256 6.170 1.00 77.44 111 LEU A O 1
ATOM 852 N N . VAL A 1 112 ? -6.872 -18.571 7.696 1.00 78.12 112 VAL A N 1
ATOM 853 C CA . VAL A 1 112 ? -5.935 -19.686 7.533 1.00 78.12 112 VAL A CA 1
ATOM 854 C C . VAL A 1 112 ? -5.867 -20.493 8.826 1.00 78.12 112 VAL A C 1
ATOM 856 O O . VAL A 1 112 ? -5.632 -19.940 9.898 1.00 78.12 112 VAL A O 1
ATOM 859 N N . LYS A 1 113 ? -6.027 -21.815 8.732 1.00 80.81 113 LYS A N 1
ATOM 860 C CA . LYS A 1 113 ? -5.772 -22.756 9.835 1.00 80.81 113 LYS A CA 1
ATOM 861 C C . LYS A 1 113 ? -4.755 -23.783 9.359 1.00 80.81 113 LYS A C 1
ATOM 863 O O . LYS A 1 113 ? -4.902 -24.323 8.268 1.00 80.81 113 LYS A O 1
ATOM 868 N N . ASN A 1 114 ? -3.718 -24.044 10.155 1.00 83.06 114 ASN A N 1
ATOM 869 C CA . ASN A 1 114 ? -2.629 -24.966 9.796 1.00 83.06 114 ASN A CA 1
ATOM 870 C C . ASN A 1 114 ? -2.009 -24.663 8.415 1.00 83.06 114 ASN A C 1
ATOM 872 O O . ASN A 1 114 ? -1.743 -25.571 7.633 1.00 83.06 114 ASN A O 1
ATOM 876 N N . ASN A 1 115 ? -1.817 -23.378 8.102 1.00 80.19 115 ASN A N 1
ATOM 877 C CA . ASN A 1 115 ? -1.296 -22.903 6.816 1.00 80.19 115 ASN A CA 1
ATOM 878 C C . ASN A 1 115 ? -2.154 -23.264 5.579 1.00 80.19 115 ASN A C 1
ATOM 880 O O . ASN A 1 115 ? -1.655 -23.255 4.456 1.00 80.19 115 ASN A O 1
ATOM 884 N N . GLN A 1 116 ? -3.441 -23.578 5.770 1.00 80.88 116 GLN A N 1
ATOM 885 C CA . GLN A 1 116 ? -4.401 -23.817 4.693 1.00 80.88 116 GLN A CA 1
ATOM 886 C C . GLN A 1 116 ? -5.576 -22.829 4.765 1.00 80.88 116 GLN A C 1
ATOM 888 O O . GLN A 1 116 ? -6.107 -22.597 5.856 1.00 80.88 116 GLN A O 1
ATOM 893 N N . PRO A 1 117 ? -6.001 -22.250 3.628 1.00 84.81 117 PRO A N 1
ATOM 894 C CA . PRO A 1 117 ? -7.129 -21.329 3.592 1.00 84.81 117 PRO A CA 1
ATOM 895 C C . PRO A 1 117 ? -8.452 -22.062 3.846 1.00 84.81 117 PRO A C 1
ATOM 897 O O . PRO A 1 117 ? -8.627 -23.214 3.441 1.00 84.81 117 PRO A O 1
ATOM 900 N N . LEU A 1 118 ? -9.402 -21.369 4.480 1.00 86.69 118 LEU A N 1
ATOM 901 C CA . LEU A 1 118 ? -10.718 -21.915 4.817 1.00 86.69 118 LEU A CA 1
ATOM 902 C C . LEU A 1 118 ? -11.479 -22.419 3.577 1.00 86.69 118 LEU A C 1
ATOM 904 O O . LEU A 1 118 ? -12.063 -23.495 3.612 1.00 86.69 118 LEU A O 1
ATOM 908 N N . GLY A 1 119 ? -11.427 -21.682 2.465 1.00 88.06 119 GLY A N 1
ATOM 909 C CA . GLY A 1 119 ? -12.069 -22.089 1.211 1.00 88.06 119 GLY A CA 1
ATOM 910 C C . GLY A 1 119 ? -13.600 -22.056 1.262 1.00 88.06 119 GLY A C 1
ATOM 911 O O . GLY A 1 119 ? -14.247 -22.969 0.757 1.00 88.06 119 GLY A O 1
ATOM 912 N N . ALA A 1 120 ? -14.179 -21.022 1.875 1.00 89.69 120 ALA A N 1
ATOM 913 C CA . ALA A 1 120 ? -15.618 -20.770 1.881 1.00 89.69 120 ALA A CA 1
ATOM 914 C C . ALA A 1 120 ? -15.911 -19.276 1.681 1.00 89.69 120 ALA A C 1
ATOM 916 O O . ALA A 1 120 ? -15.126 -18.426 2.105 1.00 89.69 120 ALA A O 1
ATOM 917 N N . THR A 1 121 ? -17.046 -18.968 1.055 1.00 87.25 121 THR A N 1
ATOM 918 C CA . THR A 1 121 ? -17.595 -17.612 0.950 1.00 87.25 121 THR A CA 1
ATOM 919 C C . THR A 1 121 ? -18.706 -17.471 1.977 1.00 87.25 121 THR A C 1
ATOM 921 O O . THR A 1 121 ? -19.682 -18.218 1.934 1.00 87.25 121 THR A O 1
ATOM 924 N N . ILE A 1 122 ? -18.553 -16.520 2.892 1.00 87.69 122 ILE A N 1
ATOM 925 C CA . ILE A 1 122 ? -19.490 -16.259 3.983 1.00 87.69 122 ILE A CA 1
ATOM 926 C C . ILE A 1 122 ? -20.172 -14.921 3.703 1.00 87.69 122 ILE A C 1
ATOM 928 O O . ILE A 1 122 ? -19.505 -13.963 3.314 1.00 87.69 122 ILE A O 1
ATOM 932 N N . ARG A 1 123 ? -21.487 -14.863 3.889 1.00 85.31 123 ARG A N 1
ATOM 933 C CA . ARG A 1 123 ? -22.304 -13.657 3.746 1.00 85.31 123 ARG A CA 1
ATOM 934 C C . ARG A 1 123 ? -23.083 -13.442 5.033 1.00 85.31 123 ARG A C 1
ATOM 936 O O . ARG A 1 123 ? -23.674 -14.386 5.549 1.00 85.31 123 ARG A O 1
ATOM 943 N N . LYS A 1 124 ? -23.104 -12.210 5.524 1.00 85.56 124 LYS A N 1
ATOM 944 C CA . LYS A 1 124 ? -23.947 -11.805 6.645 1.00 85.56 124 LYS A CA 1
ATOM 945 C C . LYS A 1 124 ? -25.202 -11.127 6.097 1.00 85.56 124 LYS A C 1
ATOM 947 O O . LYS A 1 124 ? -25.084 -10.298 5.202 1.00 85.56 124 LYS A O 1
ATOM 952 N N . ASP A 1 125 ? -26.366 -11.513 6.596 1.00 83.75 125 ASP A N 1
ATOM 953 C CA . ASP A 1 125 ? -27.616 -10.795 6.373 1.00 83.75 125 ASP A CA 1
ATOM 954 C C . ASP A 1 125 ? -27.643 -9.558 7.279 1.00 83.75 125 ASP A C 1
ATOM 956 O O . ASP A 1 125 ? -27.395 -9.655 8.483 1.00 83.75 125 ASP A O 1
ATOM 960 N N . GLU A 1 126 ? -27.880 -8.382 6.709 1.00 81.31 126 GLU A N 1
ATOM 961 C CA . GLU A 1 126 ? -27.845 -7.118 7.452 1.00 81.31 126 GLU A CA 1
ATOM 962 C C . GLU A 1 126 ? -29.094 -6.900 8.310 1.00 81.31 126 GLU A C 1
ATOM 964 O O . GLU A 1 126 ? -29.004 -6.291 9.376 1.00 81.31 126 GLU A O 1
ATOM 969 N N . ALA A 1 127 ? -30.244 -7.435 7.891 1.00 82.44 127 ALA A N 1
ATOM 970 C CA . ALA A 1 127 ? -31.516 -7.246 8.577 1.00 82.44 127 ALA A CA 1
ATOM 971 C C . ALA A 1 127 ? -31.668 -8.196 9.772 1.00 82.44 127 ALA A C 1
ATOM 973 O O . ALA A 1 127 ? -32.167 -7.791 10.824 1.00 82.44 127 ALA A O 1
ATOM 974 N N . THR A 1 128 ? -31.239 -9.454 9.628 1.00 88.19 128 THR A N 1
ATOM 975 C CA . THR A 1 128 ? -31.329 -10.455 10.706 1.00 88.19 128 THR A CA 1
ATOM 976 C C . THR A 1 128 ? -30.029 -10.610 11.488 1.00 88.19 128 THR A C 1
ATOM 978 O O . THR A 1 128 ? -30.046 -11.044 12.639 1.00 88.19 128 THR A O 1
ATOM 981 N N . GLY A 1 129 ? -28.895 -10.231 10.894 1.00 85.88 129 GLY A N 1
ATOM 982 C CA . GLY A 1 129 ? -27.567 -10.475 11.450 1.00 85.88 129 GLY A CA 1
ATOM 983 C C . GLY A 1 129 ? -27.061 -11.904 11.237 1.00 85.88 129 GLY A C 1
ATOM 984 O O . GLY A 1 129 ? -25.974 -12.229 11.726 1.00 85.88 129 GLY A O 1
ATOM 985 N N . ASP A 1 130 ? -27.810 -12.747 10.520 1.00 87.12 130 ASP A N 1
ATOM 986 C CA . ASP A 1 130 ? -27.470 -14.153 10.326 1.00 87.12 130 ASP A CA 1
ATOM 987 C C . ASP A 1 130 ? -26.277 -14.324 9.391 1.00 87.12 130 ASP A C 1
ATOM 989 O O . ASP A 1 130 ? -26.117 -13.632 8.387 1.00 87.12 130 ASP A O 1
ATOM 993 N N . ILE A 1 131 ? -25.424 -15.293 9.706 1.00 87.62 131 ILE A N 1
ATOM 994 C CA . ILE A 1 131 ? -24.250 -15.617 8.903 1.00 87.62 131 ILE A CA 1
ATOM 995 C C . ILE A 1 131 ? -24.562 -16.868 8.082 1.00 87.62 131 ILE A C 1
ATOM 997 O O . ILE A 1 131 ? -24.779 -17.946 8.630 1.00 87.62 131 ILE A O 1
ATOM 1001 N N . SER A 1 132 ? -24.537 -16.725 6.761 1.00 87.06 132 SER A N 1
ATOM 1002 C CA . SER A 1 132 ? -24.780 -17.791 5.788 1.00 87.06 132 SER A CA 1
ATOM 1003 C C . SER A 1 132 ? -23.520 -18.119 4.993 1.00 87.06 132 SER A C 1
ATOM 1005 O O . SER A 1 132 ? -22.637 -17.281 4.786 1.00 87.06 132 SER A O 1
ATOM 1007 N N . ILE A 1 133 ? -23.429 -19.358 4.521 1.00 89.00 133 ILE A N 1
ATOM 1008 C CA . ILE A 1 133 ? -22.328 -19.808 3.673 1.00 89.00 133 ILE A CA 1
ATOM 1009 C C . ILE A 1 133 ? -22.842 -19.845 2.249 1.00 89.00 133 ILE A C 1
ATOM 1011 O O . ILE A 1 133 ? -23.658 -20.687 1.908 1.00 89.00 133 ILE A O 1
ATOM 1015 N N . ALA A 1 134 ? -22.343 -18.941 1.412 1.00 86.81 134 ALA A N 1
ATOM 1016 C CA . ALA A 1 134 ? -22.761 -18.816 0.023 1.00 86.81 134 ALA A CA 1
ATOM 1017 C C . ALA A 1 134 ? -22.103 -19.860 -0.892 1.00 86.81 134 ALA A C 1
ATOM 1019 O O . ALA A 1 134 ? -22.677 -20.251 -1.905 1.00 86.81 134 ALA A O 1
ATOM 1020 N N . ARG A 1 135 ? -20.873 -20.281 -0.570 1.00 87.06 135 ARG A N 1
ATOM 1021 C CA . ARG A 1 135 ? -20.105 -21.244 -1.370 1.00 87.06 135 ARG A CA 1
ATOM 1022 C C . ARG A 1 135 ? -19.073 -21.963 -0.515 1.00 87.06 135 ARG A C 1
ATOM 1024 O O . ARG A 1 135 ? -18.425 -21.340 0.322 1.00 87.06 135 ARG A O 1
ATOM 1031 N N . VAL A 1 136 ? -18.848 -23.239 -0.806 1.00 89.81 136 VAL A N 1
ATOM 1032 C CA . VAL A 1 136 ? -17.720 -24.023 -0.288 1.00 89.81 136 VAL A CA 1
ATOM 1033 C C . VAL A 1 136 ? -16.874 -24.505 -1.468 1.00 89.81 136 VAL A C 1
ATOM 1035 O O . VAL A 1 136 ? -17.407 -24.938 -2.490 1.00 89.81 136 VAL A O 1
ATOM 1038 N N . ILE A 1 137 ? -15.550 -24.374 -1.364 1.00 88.06 137 ILE A N 1
ATOM 1039 C CA . ILE A 1 137 ? -14.606 -24.862 -2.375 1.00 88.06 137 ILE A CA 1
ATOM 1040 C C . ILE A 1 137 ? -14.348 -26.346 -2.118 1.00 88.06 137 ILE A C 1
ATOM 1042 O O . ILE A 1 137 ? -13.826 -26.707 -1.063 1.00 88.06 137 ILE A O 1
ATOM 1046 N N . HIS A 1 138 ? -14.666 -27.189 -3.102 1.00 86.12 138 HIS A N 1
ATOM 1047 C CA . HIS A 1 138 ? -14.418 -28.627 -3.034 1.00 86.12 138 HIS A CA 1
ATOM 1048 C C . HIS A 1 138 ? -12.936 -28.937 -2.778 1.00 86.12 138 HIS A C 1
ATOM 1050 O O . HIS A 1 138 ? -12.048 -28.332 -3.382 1.00 86.12 138 HIS A O 1
ATOM 1056 N N . GLY A 1 139 ? -12.666 -29.857 -1.854 1.00 85.00 139 GLY A N 1
ATOM 1057 C CA . GLY A 1 139 ? -11.320 -30.197 -1.398 1.00 85.00 139 GLY A CA 1
ATOM 1058 C C . GLY A 1 139 ? -10.672 -29.150 -0.483 1.00 85.00 139 GLY A C 1
ATOM 1059 O O . GLY A 1 139 ? -9.563 -29.386 0.000 1.00 85.00 139 GLY A O 1
ATOM 1060 N N . GLY A 1 140 ? -11.332 -28.018 -0.210 1.00 85.81 140 GLY A N 1
ATOM 1061 C CA . GLY A 1 140 ? -10.882 -26.974 0.714 1.00 85.81 140 GLY A CA 1
ATOM 1062 C C . GLY A 1 140 ? -10.999 -27.366 2.192 1.00 85.81 140 GLY A C 1
ATOM 1063 O O . GLY A 1 140 ? -11.527 -28.420 2.542 1.00 85.81 140 GLY A O 1
ATOM 1064 N N . LEU A 1 141 ? -10.497 -26.516 3.094 1.00 87.88 141 LEU A N 1
ATOM 1065 C CA . LEU A 1 141 ? -10.551 -26.788 4.537 1.00 87.88 141 LEU A CA 1
ATOM 1066 C C . LEU A 1 141 ? -12.000 -26.864 5.052 1.00 87.88 141 LEU A C 1
ATOM 1068 O O . LEU A 1 141 ? -12.307 -27.730 5.870 1.00 87.88 141 LEU A O 1
ATOM 1072 N N . ALA A 1 142 ? -12.881 -25.992 4.562 1.00 89.12 142 ALA A N 1
ATOM 1073 C CA . ALA A 1 142 ? -14.298 -25.979 4.910 1.00 89.12 142 ALA A CA 1
ATOM 1074 C C . ALA A 1 142 ? -15.017 -27.254 4.435 1.00 89.12 142 ALA A C 1
ATOM 1076 O O . ALA A 1 142 ? -15.705 -27.884 5.234 1.00 89.12 142 ALA A O 1
ATOM 1077 N N . ASP A 1 143 ? -14.771 -27.692 3.196 1.00 90.19 143 ASP A N 1
ATOM 1078 C CA . ASP A 1 143 ? -15.343 -28.920 2.615 1.00 90.19 143 ASP A CA 1
ATOM 1079 C C . ASP A 1 143 ? -14.985 -30.157 3.450 1.00 90.19 143 ASP A C 1
ATOM 1081 O O . ASP A 1 143 ? -15.846 -30.916 3.890 1.00 90.19 143 ASP A O 1
ATOM 1085 N N . ARG A 1 144 ? -13.701 -30.294 3.800 1.00 89.62 144 ARG A N 1
ATOM 1086 C CA . ARG A 1 144 ? -13.215 -31.411 4.628 1.00 89.62 144 ARG A CA 1
ATOM 1087 C C . ARG A 1 144 ? -13.662 -31.335 6.088 1.00 89.62 144 ARG A C 1
ATOM 1089 O O . ARG A 1 144 ? -13.585 -32.336 6.793 1.00 89.62 144 ARG A O 1
ATOM 1096 N N . SER A 1 145 ? -14.103 -30.165 6.546 1.00 86.31 145 SER A N 1
ATOM 1097 C CA . SER A 1 145 ? -14.666 -29.980 7.889 1.00 86.31 145 SER A CA 1
ATOM 1098 C C . SER A 1 145 ? -16.161 -30.317 7.951 1.00 86.31 145 SER A C 1
ATOM 1100 O O . SER A 1 145 ? -16.751 -30.213 9.022 1.00 86.31 145 SER A O 1
ATOM 1102 N N . GLY A 1 146 ? -16.777 -30.713 6.829 1.00 84.94 146 GLY A N 1
ATOM 1103 C CA . GLY A 1 146 ? -18.205 -31.034 6.759 1.00 84.94 146 GLY A CA 1
ATOM 1104 C C . GLY A 1 146 ? -19.114 -29.804 6.735 1.00 84.94 146 GLY A C 1
ATOM 1105 O O . GLY A 1 146 ? -20.310 -29.923 6.987 1.00 84.94 146 GLY A O 1
ATOM 1106 N N . ILE A 1 147 ? -18.558 -28.623 6.451 1.00 84.56 147 ILE A N 1
ATOM 1107 C CA . ILE A 1 147 ? -19.318 -27.381 6.321 1.00 84.56 147 ILE A CA 1
ATOM 1108 C C . ILE A 1 147 ? -20.081 -27.405 4.990 1.00 84.56 147 ILE A C 1
ATOM 1110 O O . ILE A 1 147 ? -19.487 -27.665 3.945 1.00 84.56 147 ILE A O 1
ATOM 1114 N N . GLN A 1 148 ? -21.380 -27.104 5.021 1.00 77.38 148 GLN A N 1
ATOM 1115 C CA . GLN A 1 148 ? -22.250 -27.089 3.841 1.00 77.38 148 GLN A CA 1
ATOM 1116 C C . GLN A 1 148 ? -22.810 -25.686 3.575 1.00 77.38 148 GLN A C 1
ATOM 1118 O O . GLN A 1 148 ? -22.802 -24.820 4.448 1.00 77.38 148 GLN A O 1
ATOM 1123 N N . VAL A 1 149 ? -23.235 -25.461 2.332 1.00 80.94 149 VAL A N 1
ATOM 1124 C CA . VAL A 1 149 ? -23.937 -24.246 1.895 1.00 80.94 149 VAL A CA 1
ATOM 1125 C C . VAL A 1 149 ? -25.376 -24.329 2.412 1.00 80.94 149 VAL A C 1
ATOM 1127 O O . VAL A 1 149 ? -26.003 -25.377 2.252 1.00 80.94 149 VAL A O 1
ATOM 1130 N N . PHE A 1 150 ? -25.871 -23.250 3.020 1.00 63.53 150 PHE A N 1
ATOM 1131 C CA . PHE A 1 150 ? -27.236 -23.126 3.545 1.00 63.53 150 PHE A CA 1
ATOM 1132 C C . PHE A 1 150 ? -27.913 -21.893 2.954 1.00 63.53 150 PHE A C 1
ATOM 1134 O O . PHE A 1 150 ? -27.210 -20.862 2.807 1.00 63.53 150 PHE A O 1
#

Secondary structure (DSSP, 8-state):
-HHHHHHHHHHHHHHHHHHHHHHHHH-S-HHHHHHHHHH-HHHHHHHHHHHHHHHHHHH-PPPSSTTHHHHHHHHHHHHHHHHHTT--SSPPPPPPS---TT---------EETTEE--EEEEE-TTT--EEEEEE-TTSHHHHTT----

Organism: NCBI:txid303518

Sequence (150 aa):
MKQAMEDGVSVVLSSVVKDVDQAVSRNINGAQLLHELLSAPWLCALLKIYECLLKFQRLTPSPVLPYAAGLSHEALLSSHDSVAQSDYEPVLPPLPDEIPEDEEAMRIVCLVKNNQPLGATIRKDEATGDISIARVIHGGLADRSGIQVF

Radius of gyration: 26.16 Å; chains: 1; bounding box: 60×58×44 Å

Foldseek 3Di:
DVVVVVVVVVVLVVVVVVVLVVLVVVDPDVVVSVVCQVPDPSNVVVVVVVVVVVVCVVPPDDDPDPCVVVVVVVVVVVVVVCVVVVVDPPDDDDDDPDDDPPPPDDDDDFDDDPNFTQQWDWDADPVVRDIFTCDHDPVGNCVVVVHDGD

InterPro domains:
  IPR036034 PDZ superfamily [G3DSA:2.30.42.10] (102-149)
  IPR036034 PDZ superfamily [SSF50156] (104-149)
  IPR050716 Membrane-associated guanylate kinase [PTHR23122] (9-146)